Protein AF-A0A2D6ITH1-F1 (afdb_monomer)

pLDDT: mean 91.04, std 7.25, range [48.66, 96.44]

Sequence (70 aa):
MLLQAVIAGQGITLAREIIAQDELEAGRLVRPFEESILSVFQYFFVCSPEQLDESNIQAFHNWLQRELHG

Radius of gyration: 17.37 Å; Cα contacts (8 Å, |Δi|>4): 25; chains: 1; bounding box: 38×22×40 Å

Foldseek 3Di:
DVQVCVLVVVDDDDDDCVVCVVCCVVVSDDDPDPDDDDDPDDDDDDDDPVCCPPPVNVVVVVVVVVVVVD

Secondary structure (DSSP, 8-state):
-HHHHHHTTS------HHHHHHHHHTTSS----------S--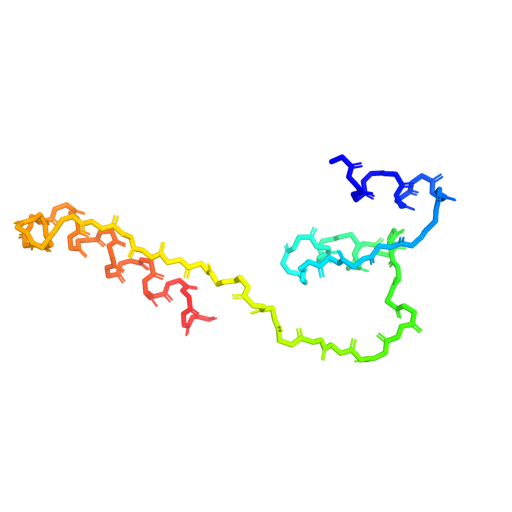------GGGTTSHHHHHHHHHHHHHHT-

Structure (mmCIF, N/CA/C/O backbone):
data_AF-A0A2D6ITH1-F1
#
_entry.id   AF-A0A2D6ITH1-F1
#
loop_
_atom_site.group_PDB
_atom_site.id
_atom_site.type_symbol
_atom_site.label_atom_id
_atom_site.label_alt_id
_atom_site.label_comp_id
_atom_site.label_asym_id
_atom_site.label_entity_id
_atom_site.label_seq_id
_atom_site.pdbx_PDB_ins_code
_atom_site.Cartn_x
_atom_site.Cartn_y
_atom_site.Cartn_z
_atom_site.occupancy
_atom_site.B_iso_or_equiv
_atom_site.auth_seq_id
_atom_site.auth_comp_id
_atom_site.auth_asym_id
_atom_site.auth_atom_id
_atom_site.pdbx_PDB_model_num
ATOM 1 N N . MET A 1 1 ? 2.053 11.891 -6.872 1.00 71.75 1 MET A N 1
ATOM 2 C CA . MET A 1 1 ? 3.223 12.591 -7.456 1.00 71.75 1 MET A CA 1
ATOM 3 C C . MET A 1 1 ? 4.410 11.651 -7.665 1.00 71.75 1 MET A C 1
ATOM 5 O O . MET A 1 1 ? 4.875 11.586 -8.789 1.00 71.75 1 MET A O 1
ATOM 9 N N . LEU A 1 2 ? 4.852 10.865 -6.670 1.00 90.75 2 LEU A N 1
ATOM 10 C CA . LEU A 1 2 ? 5.980 9.929 -6.859 1.00 90.75 2 LEU A CA 1
ATOM 11 C C . LEU A 1 2 ? 5.667 8.739 -7.780 1.00 90.75 2 LEU A C 1
ATOM 13 O O . LEU A 1 2 ? 6.471 8.420 -8.647 1.00 90.75 2 LEU A O 1
ATOM 17 N N . LEU A 1 3 ? 4.483 8.129 -7.651 1.00 92.00 3 LEU A N 1
ATOM 18 C CA . LEU A 1 3 ? 4.110 6.970 -8.474 1.00 92.00 3 LEU A CA 1
ATOM 19 C C . LEU A 1 3 ? 4.130 7.292 -9.978 1.00 92.00 3 LEU A C 1
ATOM 21 O O . LEU A 1 3 ? 4.697 6.550 -10.766 1.00 92.00 3 LEU A O 1
ATOM 25 N N . GLN A 1 4 ? 3.598 8.456 -10.359 1.00 93.50 4 GLN A N 1
ATOM 26 C CA . GLN A 1 4 ? 3.570 8.914 -11.752 1.00 93.50 4 GLN A CA 1
ATOM 27 C C . GLN A 1 4 ? 4.971 9.194 -12.318 1.00 93.50 4 GLN A C 1
ATOM 29 O O . GLN A 1 4 ? 5.223 8.906 -13.482 1.00 93.50 4 GLN A O 1
ATOM 34 N N . ALA A 1 5 ? 5.901 9.700 -11.502 1.00 95.06 5 ALA A N 1
ATOM 35 C CA . ALA A 1 5 ? 7.293 9.885 -11.915 1.00 95.06 5 ALA A CA 1
ATOM 36 C C . ALA A 1 5 ? 7.974 8.541 -12.232 1.00 95.06 5 ALA A C 1
ATOM 38 O O . ALA A 1 5 ? 8.664 8.413 -13.241 1.00 95.06 5 ALA A O 1
ATOM 39 N N . VAL A 1 6 ? 7.735 7.519 -11.403 1.00 95.88 6 VAL A N 1
ATOM 40 C CA . VAL A 1 6 ? 8.267 6.164 -11.623 1.00 95.88 6 VAL A CA 1
ATOM 41 C C . VAL A 1 6 ? 7.625 5.507 -12.847 1.00 95.88 6 VAL A C 1
ATOM 43 O O . VAL A 1 6 ? 8.346 4.940 -13.661 1.00 95.88 6 VAL A O 1
ATOM 46 N N . ILE A 1 7 ? 6.311 5.663 -13.044 1.00 94.75 7 ILE A N 1
ATOM 47 C CA . ILE A 1 7 ? 5.614 5.210 -14.264 1.00 94.75 7 ILE A CA 1
ATOM 48 C C . ILE A 1 7 ? 6.207 5.877 -15.516 1.00 94.75 7 ILE A C 1
ATOM 50 O O . ILE A 1 7 ? 6.377 5.231 -16.545 1.00 94.75 7 ILE A O 1
ATOM 54 N N . ALA A 1 8 ? 6.585 7.155 -15.429 1.00 95.88 8 ALA A N 1
ATOM 55 C CA . ALA A 1 8 ? 7.262 7.882 -16.504 1.00 95.88 8 ALA A CA 1
ATOM 56 C C . ALA A 1 8 ? 8.754 7.513 -16.674 1.00 95.88 8 ALA A C 1
ATOM 58 O O . ALA A 1 8 ? 9.458 8.159 -17.450 1.00 95.88 8 ALA A O 1
ATOM 59 N N . GLY A 1 9 ? 9.260 6.511 -15.947 1.00 94.44 9 GLY A N 1
ATOM 60 C CA . GLY A 1 9 ? 10.633 6.021 -16.069 1.00 94.44 9 GLY A CA 1
ATOM 61 C C . GLY A 1 9 ? 11.687 6.898 -15.390 1.00 94.44 9 GLY A C 1
ATOM 62 O O . GLY A 1 9 ? 12.867 6.794 -15.712 1.00 94.44 9 GLY A O 1
ATOM 63 N N . GLN A 1 10 ? 11.299 7.767 -14.452 1.00 96.00 10 GLN A N 1
ATOM 64 C CA . GLN A 1 10 ? 12.223 8.709 -13.803 1.00 96.00 10 GLN A CA 1
ATOM 65 C C . GLN A 1 10 ? 13.022 8.100 -12.635 1.00 96.00 10 GLN A C 1
ATOM 67 O O . GLN A 1 10 ? 13.768 8.815 -11.968 1.00 96.00 10 GLN A O 1
ATOM 72 N N . GLY A 1 11 ? 12.879 6.800 -12.363 1.00 94.56 11 GLY A N 1
ATOM 73 C CA . GLY A 1 11 ? 13.642 6.096 -11.332 1.00 94.56 11 GLY A CA 1
ATOM 74 C C . GLY A 1 11 ? 12.849 4.984 -10.654 1.00 94.56 11 GLY A C 1
ATOM 75 O O . GLY A 1 11 ? 11.951 4.405 -11.254 1.00 94.56 11 GLY A O 1
ATOM 76 N N . ILE A 1 12 ? 13.185 4.706 -9.391 1.00 94.81 12 ILE A N 1
ATOM 77 C CA . ILE A 1 12 ? 12.499 3.743 -8.515 1.00 94.81 12 ILE A CA 1
ATOM 78 C C . ILE A 1 12 ? 12.001 4.446 -7.246 1.00 94.81 12 ILE A C 1
ATOM 80 O O . ILE A 1 12 ? 12.519 5.496 -6.865 1.00 94.81 12 ILE A O 1
ATOM 84 N N . THR A 1 13 ? 11.007 3.873 -6.567 1.00 93.69 13 THR A N 1
ATOM 85 C CA . THR A 1 13 ? 10.502 4.407 -5.294 1.00 93.69 13 THR A CA 1
ATOM 86 C C . THR A 1 13 ? 10.108 3.291 -4.333 1.00 93.69 13 THR A C 1
ATOM 88 O O . THR A 1 13 ? 9.791 2.183 -4.760 1.00 93.69 13 THR A O 1
ATOM 91 N N . LEU A 1 14 ? 10.100 3.599 -3.036 1.00 93.12 14 LEU A N 1
ATOM 92 C CA . LEU A 1 14 ? 9.444 2.777 -2.024 1.00 93.12 14 LEU A CA 1
ATOM 93 C C . LEU A 1 14 ? 7.991 3.242 -1.907 1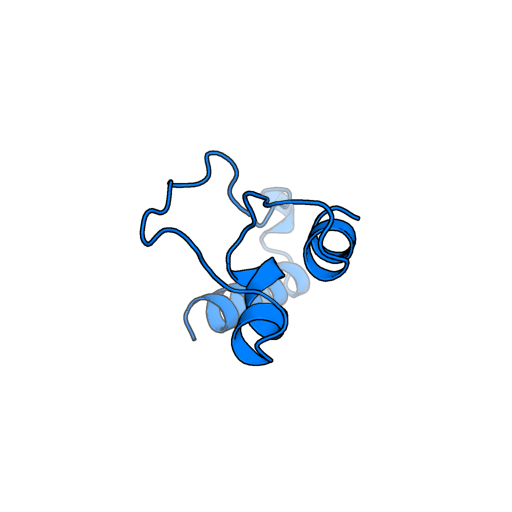.00 93.12 14 LEU A C 1
ATOM 95 O O . LEU A 1 14 ? 7.729 4.403 -1.591 1.00 93.12 14 LEU A O 1
ATOM 99 N N . ALA A 1 15 ? 7.050 2.338 -2.159 1.00 91.62 15 ALA A N 1
ATOM 100 C CA . ALA A 1 15 ? 5.620 2.616 -2.105 1.00 91.62 15 ALA A CA 1
ATOM 101 C C . ALA A 1 15 ? 4.908 1.620 -1.188 1.00 91.62 15 ALA A C 1
ATOM 103 O O . ALA A 1 15 ? 5.390 0.512 -0.9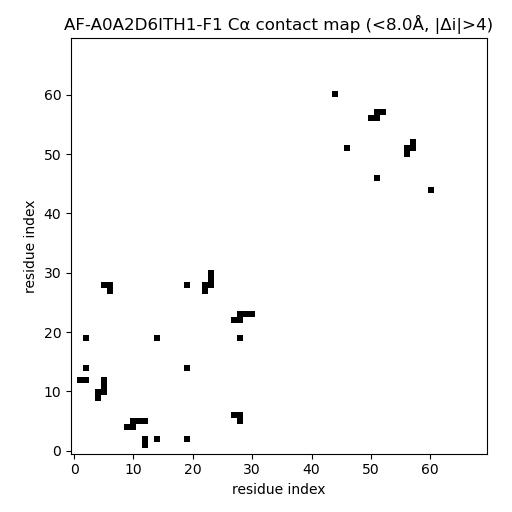54 1.00 91.62 15 ALA A O 1
ATOM 104 N N . ARG A 1 16 ? 3.735 2.015 -0.680 1.00 90.38 16 ARG A N 1
ATOM 105 C CA . ARG A 1 16 ? 2.813 1.058 -0.064 1.00 90.38 16 ARG A CA 1
ATOM 106 C C . ARG A 1 16 ? 2.222 0.191 -1.162 1.00 90.38 16 ARG A C 1
ATOM 108 O O . ARG A 1 16 ? 1.828 0.722 -2.197 1.00 90.38 16 ARG A O 1
ATOM 115 N N . GLU A 1 17 ? 2.109 -1.101 -0.894 1.00 88.06 17 GLU A N 1
ATOM 116 C CA . GLU A 1 17 ? 1.576 -2.075 -1.845 1.00 88.06 17 GLU A CA 1
ATOM 117 C C . GLU A 1 17 ? 0.200 -1.661 -2.373 1.00 88.06 17 GLU A C 1
ATOM 119 O O . GLU A 1 17 ? 0.052 -1.504 -3.577 1.00 88.06 17 GLU A O 1
ATOM 124 N N . ILE A 1 18 ? -0.727 -1.280 -1.486 1.00 88.50 18 ILE A N 1
ATOM 125 C CA . ILE A 1 18 ? -2.071 -0.799 -1.858 1.00 88.50 18 ILE A CA 1
ATOM 126 C C . ILE A 1 18 ? -2.077 0.409 -2.813 1.00 88.50 18 ILE A C 1
ATOM 128 O O . ILE A 1 18 ? -3.049 0.639 -3.517 1.00 88.50 18 ILE A O 1
ATOM 132 N N . ILE A 1 19 ? -1.007 1.210 -2.843 1.00 90.69 19 ILE A N 1
ATOM 133 C CA . ILE A 1 19 ? -0.903 2.376 -3.735 1.00 90.69 19 ILE A CA 1
ATOM 134 C C . ILE A 1 19 ? -0.334 1.973 -5.103 1.00 90.69 19 ILE A C 1
ATOM 136 O O . ILE A 1 19 ? -0.620 2.630 -6.099 1.00 90.69 19 ILE A O 1
ATOM 140 N N . ALA A 1 20 ? 0.506 0.937 -5.153 1.00 93.50 20 ALA A N 1
ATOM 141 C CA . ALA A 1 20 ? 1.179 0.488 -6.370 1.00 93.50 20 ALA A CA 1
ATOM 142 C C . ALA A 1 20 ? 0.490 -0.712 -7.040 1.00 93.50 20 ALA A C 1
ATOM 144 O O . ALA A 1 20 ? 0.820 -1.013 -8.183 1.00 93.50 20 ALA A O 1
ATOM 145 N N . GLN A 1 21 ? -0.432 -1.384 -6.347 1.00 94.00 21 GLN A N 1
ATOM 146 C CA . GLN A 1 21 ? -1.030 -2.653 -6.757 1.00 94.00 21 GLN A CA 1
ATOM 147 C C . GLN A 1 21 ? -1.630 -2.596 -8.164 1.00 94.00 21 GLN A C 1
ATOM 149 O O . GLN A 1 21 ? -1.191 -3.352 -9.023 1.00 94.00 21 GLN A O 1
ATOM 154 N N . ASP A 1 22 ? -2.520 -1.643 -8.441 1.00 94.75 22 ASP A N 1
ATOM 155 C CA . ASP A 1 22 ? -3.161 -1.508 -9.759 1.00 94.75 22 ASP A CA 1
ATOM 156 C C . ASP A 1 22 ? -2.143 -1.331 -10.900 1.00 94.75 22 ASP A C 1
ATOM 158 O O . ASP A 1 22 ? -2.316 -1.821 -12.016 1.00 94.75 22 ASP A O 1
ATOM 162 N N . GLU A 1 23 ? -1.054 -0.614 -10.627 1.00 95.50 23 GLU A N 1
ATOM 163 C CA . GLU A 1 23 ? -0.001 -0.327 -11.601 1.00 95.50 23 GLU A CA 1
ATOM 164 C C . GLU A 1 23 ? 0.923 -1.532 -11.824 1.00 95.50 23 GLU A C 1
ATOM 166 O O . GLU A 1 23 ? 1.421 -1.730 -12.937 1.00 95.50 23 GLU A O 1
ATOM 171 N N . LEU A 1 24 ? 1.139 -2.338 -10.780 1.00 94.75 24 LEU A N 1
ATOM 172 C CA . LEU A 1 24 ? 1.850 -3.615 -10.844 1.00 94.75 24 LEU A CA 1
ATOM 173 C C . LEU A 1 24 ? 1.019 -4.659 -11.603 1.00 94.75 24 LEU A C 1
ATOM 175 O O . LEU A 1 24 ? 1.540 -5.308 -12.507 1.00 94.75 24 LEU A O 1
ATOM 179 N N . GLU A 1 25 ? -0.274 -4.780 -11.295 1.00 96.31 25 GLU A N 1
ATOM 180 C CA . GLU A 1 25 ? -1.206 -5.694 -11.970 1.00 96.31 25 GLU A CA 1
ATOM 181 C C . GLU A 1 25 ? -1.363 -5.348 -13.453 1.00 96.31 25 GLU A C 1
ATOM 183 O O . GLU A 1 25 ? -1.374 -6.230 -14.311 1.00 96.31 25 GLU A O 1
ATOM 188 N N . ALA A 1 26 ? -1.406 -4.056 -13.781 1.00 96.44 26 ALA A N 1
ATOM 189 C CA . ALA A 1 26 ? -1.441 -3.601 -15.164 1.00 96.44 26 ALA A CA 1
ATOM 190 C C . ALA A 1 26 ? -0.084 -3.689 -15.893 1.00 96.44 26 ALA A C 1
ATOM 192 O O . ALA A 1 26 ? -0.000 -3.309 -17.063 1.00 96.44 26 ALA A O 1
ATOM 193 N N . GLY A 1 27 ? 0.984 -4.134 -15.220 1.00 95.50 27 GLY A N 1
ATOM 194 C CA . GLY A 1 27 ? 2.326 -4.285 -15.787 1.00 95.50 27 GLY A CA 1
ATOM 195 C C . GLY A 1 27 ? 3.033 -2.970 -16.133 1.00 95.50 27 GLY A C 1
ATOM 196 O O . GLY A 1 27 ? 4.037 -2.984 -16.845 1.00 95.50 27 GLY A O 1
ATOM 197 N N . ARG A 1 28 ? 2.523 -1.824 -15.659 1.00 95.94 28 ARG A N 1
ATOM 198 C CA . ARG A 1 28 ? 3.154 -0.504 -15.853 1.00 95.94 28 ARG A CA 1
ATOM 199 C C . ARG A 1 28 ? 4.318 -0.291 -14.895 1.00 95.94 28 ARG A C 1
ATOM 201 O O . ARG A 1 28 ? 5.260 0.428 -15.219 1.00 95.94 28 ARG A O 1
ATOM 208 N N . LEU A 1 29 ? 4.253 -0.923 -13.728 1.00 95.94 29 LEU A N 1
ATOM 209 C CA . LEU A 1 29 ? 5.341 -1.006 -12.768 1.00 95.94 29 LEU A CA 1
ATOM 210 C C . LEU A 1 29 ? 5.775 -2.455 -12.585 1.00 95.94 29 LEU A C 1
ATOM 212 O O . LEU A 1 29 ? 5.020 -3.393 -12.825 1.00 95.94 29 LEU A O 1
ATOM 216 N N . VAL A 1 30 ? 6.999 -2.622 -12.097 1.00 95.19 30 VAL A N 1
ATOM 217 C CA . VAL A 1 30 ? 7.522 -3.905 -11.628 1.00 95.19 30 VAL A CA 1
ATOM 218 C C . VAL A 1 30 ? 8.072 -3.731 -10.221 1.00 95.19 30 VAL A C 1
ATOM 220 O O . VAL A 1 30 ? 8.503 -2.638 -9.846 1.00 95.19 30 VAL A O 1
ATOM 223 N N . ARG A 1 31 ? 8.078 -4.813 -9.443 1.00 94.56 31 ARG A N 1
ATOM 224 C CA . ARG A 1 31 ? 8.727 -4.871 -8.134 1.00 94.56 31 ARG A CA 1
ATOM 225 C C . ARG A 1 31 ? 10.135 -5.457 -8.314 1.00 94.56 31 ARG A C 1
ATOM 227 O O . AR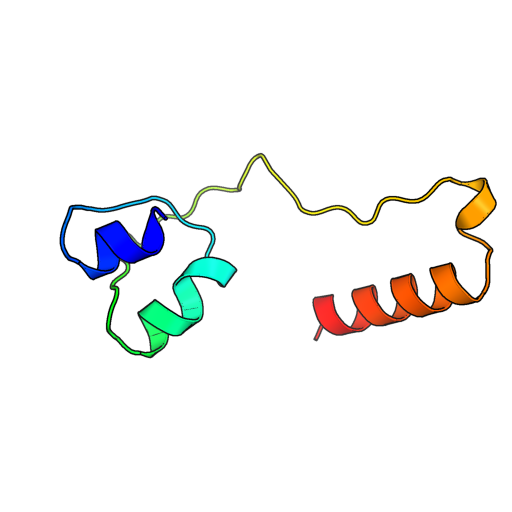G A 1 31 ? 10.249 -6.667 -8.477 1.00 94.56 31 ARG A O 1
ATOM 234 N N . PRO A 1 32 ? 11.204 -4.640 -8.308 1.00 93.31 32 PRO A N 1
ATOM 235 C CA . PRO A 1 32 ? 12.556 -5.134 -8.587 1.00 93.31 32 PRO A CA 1
ATOM 236 C C . PRO A 1 32 ? 13.173 -5.962 -7.446 1.00 93.31 32 PRO A C 1
ATOM 238 O O . PRO A 1 32 ? 14.179 -6.627 -7.672 1.00 93.31 32 PRO A O 1
ATOM 241 N N . PHE A 1 33 ? 12.596 -5.911 -6.240 1.00 92.06 33 PHE A N 1
ATOM 242 C CA . PHE A 1 33 ? 13.118 -6.522 -5.012 1.00 92.06 33 PHE A CA 1
ATOM 243 C C . PHE A 1 33 ? 11.994 -7.231 -4.250 1.00 92.06 33 PHE A C 1
ATOM 245 O O . PHE A 1 33 ? 10.927 -6.645 -4.054 1.00 92.06 33 PHE A O 1
ATOM 252 N N . GLU A 1 34 ? 12.214 -8.461 -3.791 1.00 90.88 34 GLU A N 1
ATOM 253 C CA . GLU A 1 34 ? 11.220 -9.232 -3.023 1.00 90.88 34 GLU A CA 1
ATOM 254 C C . GLU A 1 34 ? 11.101 -8.763 -1.567 1.00 90.88 34 GLU A C 1
ATOM 256 O O . GLU A 1 34 ? 10.132 -9.071 -0.875 1.00 90.88 34 GLU A O 1
ATOM 261 N N . GLU A 1 35 ? 12.055 -7.967 -1.095 1.00 92.75 35 GLU A N 1
ATOM 262 C CA . GLU A 1 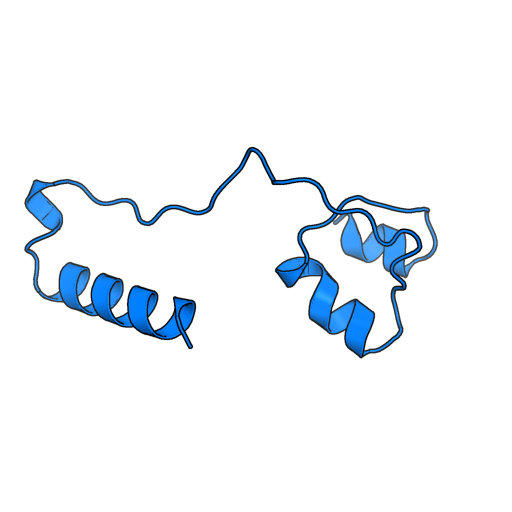35 ? 12.098 -7.458 0.262 1.00 92.75 35 GLU A CA 1
ATOM 263 C C . GLU A 1 35 ? 10.970 -6.452 0.515 1.00 92.75 35 GLU A C 1
ATOM 265 O O . GLU A 1 35 ? 10.628 -5.613 -0.323 1.00 92.75 35 GLU A O 1
ATOM 270 N N . SER A 1 36 ? 10.386 -6.529 1.706 1.00 90.44 36 SER A N 1
ATOM 271 C CA . SER A 1 36 ? 9.434 -5.551 2.225 1.00 90.44 36 SER A CA 1
ATOM 272 C C . SER A 1 36 ? 9.821 -5.189 3.647 1.00 90.44 36 SER A C 1
ATOM 274 O O . SER A 1 36 ? 10.198 -6.059 4.433 1.00 90.44 36 SER A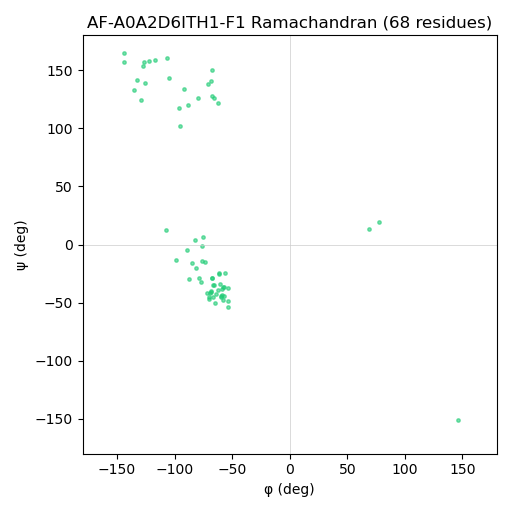 O 1
ATOM 276 N N . ILE A 1 37 ? 9.681 -3.916 3.994 1.00 88.81 37 ILE A N 1
ATOM 277 C CA . ILE A 1 37 ? 9.852 -3.443 5.366 1.00 88.81 37 ILE A CA 1
ATOM 278 C C . ILE A 1 37 ? 8.490 -3.157 5.984 1.00 88.81 37 ILE A C 1
ATOM 280 O O . ILE A 1 37 ? 7.589 -2.638 5.322 1.00 88.81 37 ILE A O 1
ATOM 284 N N . LEU A 1 38 ? 8.350 -3.458 7.275 1.00 85.44 38 LEU A N 1
ATOM 285 C CA . LEU A 1 38 ? 7.199 -2.989 8.034 1.00 85.44 38 LEU A CA 1
ATOM 286 C C . LEU A 1 38 ? 7.225 -1.463 8.053 1.00 85.44 38 LEU A C 1
ATOM 288 O O . LEU A 1 38 ? 8.192 -0.839 8.494 1.00 85.44 38 LEU A O 1
ATOM 292 N N . SER A 1 39 ? 6.150 -0.860 7.557 1.00 83.62 39 SER A N 1
ATOM 293 C CA . SER A 1 39 ? 5.995 0.584 7.624 1.00 83.62 39 SER A CA 1
ATOM 294 C C . SER A 1 39 ? 5.856 1.009 9.083 1.00 83.62 39 SER A C 1
ATOM 296 O O . SER A 1 39 ? 4.950 0.556 9.780 1.00 83.62 39 SER A O 1
ATOM 298 N N . VAL A 1 40 ? 6.698 1.950 9.516 1.00 81.81 40 VAL A N 1
ATOM 299 C CA . VAL A 1 40 ? 6.563 2.620 10.824 1.00 81.81 40 VAL A CA 1
ATOM 300 C C . VAL A 1 40 ? 5.236 3.390 10.909 1.00 81.81 40 VAL A C 1
ATOM 302 O O . VAL A 1 40 ? 4.690 3.597 11.987 1.00 81.81 40 VAL A O 1
ATOM 305 N N . PHE A 1 41 ? 4.682 3.786 9.759 1.00 79.00 41 PHE A N 1
ATOM 306 C CA . PHE A 1 41 ? 3.413 4.498 9.662 1.00 79.00 41 PHE A CA 1
ATOM 307 C C . PHE A 1 41 ? 2.256 3.538 9.377 1.00 79.00 41 PHE A C 1
ATOM 309 O O . PHE A 1 41 ? 2.204 2.935 8.295 1.00 79.00 41 PHE A O 1
ATOM 316 N N . GLN A 1 42 ? 1.311 3.459 10.308 1.00 81.56 42 GLN A N 1
ATOM 317 C CA . GLN A 1 42 ? 0.079 2.678 10.199 1.00 81.56 42 GLN A CA 1
ATOM 318 C C . GLN A 1 42 ? -1.138 3.587 9.972 1.00 81.56 42 GLN A C 1
ATOM 320 O O . GLN A 1 42 ? -1.079 4.791 10.226 1.00 81.56 42 GLN A O 1
ATOM 325 N N . TYR A 1 43 ? -2.224 3.007 9.462 1.00 84.75 43 TYR A N 1
ATOM 326 C CA . TYR A 1 43 ? -3.513 3.682 9.338 1.00 84.75 43 TYR A CA 1
ATOM 327 C C . TYR A 1 43 ? -4.347 3.404 10.587 1.00 84.75 43 TYR A C 1
ATOM 329 O O . TYR A 1 43 ? -4.438 2.259 11.020 1.00 84.75 43 TYR A O 1
ATOM 337 N N . PHE A 1 44 ? -4.958 4.446 11.150 1.00 89.06 44 PHE A N 1
ATOM 338 C CA . PHE A 1 44 ? -5.762 4.351 12.365 1.00 89.06 44 PHE A CA 1
ATOM 339 C C . PHE A 1 44 ? -7.153 4.923 12.125 1.00 89.06 44 PHE A C 1
ATOM 341 O O . PHE A 1 44 ? -7.301 5.976 11.503 1.00 89.06 44 PHE A O 1
ATOM 348 N N . PHE A 1 45 ? -8.163 4.251 12.670 1.00 91.50 45 PHE A N 1
ATOM 349 C CA . PHE A 1 45 ? -9.462 4.864 12.900 1.00 91.50 45 PHE A CA 1
ATOM 350 C C . PHE A 1 45 ? -9.378 5.710 14.175 1.00 91.50 45 PHE A C 1
ATOM 352 O O . PHE A 1 45 ? -8.953 5.208 15.215 1.00 91.50 45 PHE A O 1
ATOM 359 N N . VAL A 1 46 ? -9.743 6.991 14.093 1.00 93.75 46 VAL A N 1
ATOM 360 C CA . VAL A 1 46 ? -9.637 7.934 15.215 1.00 93.75 46 VAL A CA 1
ATOM 361 C C . VAL A 1 46 ? -10.970 8.648 15.406 1.00 93.75 46 VAL A C 1
ATOM 363 O O . VAL A 1 46 ? -11.469 9.295 14.488 1.00 93.75 46 VAL A O 1
ATOM 366 N N . CYS A 1 47 ? -11.515 8.561 16.616 1.00 93.56 47 CYS A N 1
ATOM 367 C CA . CYS A 1 47 ? -12.661 9.332 17.091 1.00 93.56 47 CYS A CA 1
ATOM 368 C C . CYS A 1 47 ? -12.458 9.673 18.574 1.00 93.56 47 CYS A C 1
ATOM 370 O O . CYS A 1 47 ? -11.594 9.080 19.230 1.00 93.56 47 CYS A O 1
ATOM 372 N N . SER A 1 48 ? -13.224 10.625 19.116 1.00 94.00 48 SER A N 1
ATOM 373 C CA . SER A 1 48 ? -13.200 10.836 20.565 1.00 94.00 48 SER A CA 1
ATOM 374 C C . SER A 1 48 ? -13.822 9.623 21.282 1.00 94.00 48 SER A C 1
ATOM 376 O O . SER A 1 48 ? -14.699 8.965 20.708 1.00 94.00 48 SER A O 1
ATOM 378 N N . PRO A 1 49 ? -13.391 9.291 22.514 1.00 89.06 49 PRO A N 1
ATOM 379 C CA . PRO A 1 49 ? -13.980 8.184 23.267 1.00 89.06 49 PRO A CA 1
ATOM 380 C C . PRO A 1 49 ? -15.490 8.340 23.469 1.00 89.06 49 PRO A C 1
ATOM 382 O O . PRO A 1 49 ? -16.224 7.364 23.382 1.00 89.06 49 PRO A O 1
ATOM 385 N N . GLU A 1 50 ? -15.960 9.570 23.682 1.00 92.50 50 GLU A N 1
ATOM 386 C CA . GLU A 1 50 ? -17.377 9.890 23.900 1.00 92.50 50 GLU A CA 1
ATOM 387 C C . GLU A 1 50 ? -18.224 9.660 22.643 1.00 92.50 50 GLU A C 1
ATOM 389 O O . GLU A 1 50 ? -19.407 9.347 22.730 1.00 92.50 50 GLU A O 1
ATOM 394 N N . GLN A 1 51 ? -17.605 9.811 21.474 1.00 92.06 51 GLN A N 1
ATOM 395 C CA . GLN A 1 51 ? -18.240 9.654 20.173 1.00 92.06 51 GLN A CA 1
ATOM 396 C C . GLN A 1 51 ? -18.272 8.203 19.694 1.00 92.06 51 GLN A C 1
ATOM 398 O O . GLN A 1 51 ? -19.022 7.875 18.775 1.00 92.06 51 GLN A O 1
ATOM 403 N N . LEU A 1 52 ? -17.475 7.318 20.301 1.00 89.44 52 LEU A N 1
ATOM 404 C CA . LEU A 1 52 ? -17.403 5.920 19.886 1.00 89.44 52 LEU A CA 1
ATOM 405 C C . LEU A 1 52 ? -18.754 5.208 20.033 1.00 89.44 52 LEU A C 1
ATOM 407 O O . LEU A 1 52 ? -19.007 4.266 19.294 1.00 89.44 52 LEU A O 1
ATOM 411 N N . ASP A 1 53 ? -19.622 5.672 20.935 1.00 90.50 53 ASP A N 1
ATOM 412 C CA . ASP A 1 53 ? -20.957 5.111 21.163 1.00 90.50 53 ASP A CA 1
ATOM 413 C C . ASP A 1 53 ? -22.062 5.726 20.290 1.00 90.50 53 ASP A C 1
ATOM 415 O O . ASP A 1 53 ? -23.202 5.254 20.296 1.00 90.50 53 ASP A O 1
ATOM 419 N N . GLU A 1 54 ? -21.751 6.748 19.487 1.00 95.94 54 GLU A N 1
ATOM 420 C CA . GLU A 1 54 ? -22.717 7.292 18.539 1.00 95.94 54 GLU A CA 1
ATOM 421 C C . GLU A 1 54 ? -23.017 6.265 17.436 1.00 95.94 54 GLU A C 1
ATOM 423 O O . GLU A 1 54 ? -22.126 5.722 16.780 1.00 95.94 54 GLU A O 1
ATOM 428 N N . SER A 1 55 ? -24.307 5.998 17.213 1.00 93.75 55 SER A N 1
ATOM 429 C CA . SER A 1 55 ? -24.768 4.919 16.322 1.00 93.75 55 SER A CA 1
ATOM 430 C C . SER A 1 55 ? -24.189 4.965 14.899 1.00 93.75 55 SER A C 1
ATOM 432 O O . SER A 1 55 ? -23.875 3.927 14.319 1.00 93.75 55 SER A O 1
ATOM 434 N N . ASN A 1 56 ? -24.010 6.159 14.335 1.00 95.50 56 ASN A N 1
ATOM 435 C CA . ASN A 1 56 ? -23.395 6.387 13.027 1.00 95.50 56 ASN A CA 1
ATOM 436 C C . ASN A 1 56 ? -21.889 6.065 13.025 1.00 95.50 56 ASN A C 1
ATOM 438 O O . ASN A 1 56 ? -21.397 5.464 12.069 1.00 95.50 56 ASN A O 1
ATOM 442 N N . ILE A 1 57 ? -21.170 6.422 14.090 1.00 95.75 57 ILE A N 1
ATOM 443 C CA . ILE A 1 57 ? -19.733 6.171 14.243 1.00 95.75 57 ILE A CA 1
ATOM 444 C C . ILE A 1 57 ? -19.484 4.678 14.450 1.00 95.75 57 ILE A C 1
ATOM 446 O O . ILE A 1 57 ? -18.650 4.105 13.747 1.00 95.75 57 ILE A O 1
ATOM 450 N N . GLN A 1 58 ? -20.264 4.015 15.311 1.00 95.31 58 GLN A N 1
ATOM 451 C CA . GLN A 1 58 ? -20.201 2.559 15.468 1.00 95.31 58 GLN A CA 1
ATOM 452 C C . GLN A 1 58 ? -20.506 1.826 14.164 1.00 95.31 58 GLN A C 1
ATOM 454 O O . GLN A 1 58 ? -19.799 0.884 13.806 1.00 95.31 58 GLN A O 1
ATOM 459 N N . ALA A 1 59 ? -21.542 2.249 13.433 1.00 95.25 59 ALA A N 1
ATOM 460 C CA . ALA A 1 59 ? -21.901 1.629 12.164 1.00 95.25 59 ALA A CA 1
ATOM 461 C C . ALA A 1 59 ? -20.751 1.714 11.150 1.00 95.25 59 ALA A C 1
ATOM 463 O O . ALA A 1 59 ? -20.413 0.705 10.525 1.00 95.25 59 ALA A O 1
ATOM 464 N N . PHE A 1 60 ? -20.117 2.884 11.024 1.00 95.31 60 PHE A N 1
ATOM 465 C CA . PHE A 1 60 ? -18.972 3.066 10.137 1.00 95.31 60 PHE A CA 1
ATOM 466 C C . PHE A 1 60 ? -17.748 2.273 10.602 1.00 95.31 60 PHE A C 1
ATOM 468 O O . PHE A 1 60 ? -17.139 1.585 9.788 1.00 95.31 60 PHE A O 1
ATOM 475 N N . HIS A 1 61 ? -17.419 2.300 11.896 1.00 93.88 61 HIS A N 1
ATOM 476 C CA . HIS A 1 61 ? -16.313 1.520 12.449 1.00 93.88 61 HIS A CA 1
ATOM 477 C C . HIS A 1 61 ? -16.497 0.019 12.182 1.00 93.88 61 HIS A C 1
ATOM 479 O O . HIS A 1 61 ? -15.600 -0.633 11.656 1.00 93.88 61 HIS A O 1
ATOM 485 N N . ASN A 1 62 ? -17.684 -0.525 12.456 1.00 93.81 62 ASN A N 1
ATOM 486 C CA . ASN A 1 62 ? -17.987 -1.939 12.232 1.00 93.81 62 ASN A CA 1
ATOM 487 C C . ASN A 1 62 ? -18.002 -2.310 10.746 1.00 93.81 62 ASN A C 1
ATOM 489 O O . ASN A 1 62 ? -17.637 -3.425 10.377 1.00 93.81 62 ASN A O 1
ATOM 493 N N . TRP A 1 63 ? -18.445 -1.404 9.873 1.00 95.25 63 TRP A N 1
ATOM 494 C CA . TRP A 1 63 ? -18.314 -1.595 8.433 1.00 95.25 63 TRP A CA 1
ATOM 495 C C . TRP A 1 63 ? -16.843 -1.618 8.007 1.00 95.25 63 TRP A C 1
ATOM 497 O O . TRP A 1 63 ? -16.428 -2.591 7.389 1.00 95.25 63 TRP A O 1
ATOM 507 N N . LEU A 1 64 ? -16.044 -0.635 8.427 1.00 94.12 64 LEU A N 1
ATOM 508 C CA . LEU A 1 64 ? -14.621 -0.549 8.103 1.00 94.12 64 LEU A CA 1
ATOM 509 C C . LEU A 1 64 ? -13.863 -1.806 8.553 1.00 94.12 64 LEU A C 1
ATOM 511 O O . LEU A 1 64 ? -13.086 -2.363 7.788 1.00 94.12 64 LEU A O 1
ATOM 515 N N . GLN A 1 65 ? -14.132 -2.300 9.765 1.00 91.81 65 GLN A N 1
ATOM 516 C CA . GLN A 1 65 ? -13.540 -3.545 10.262 1.00 91.81 65 GLN A CA 1
ATOM 517 C C . GLN A 1 65 ? -13.895 -4.758 9.390 1.00 91.81 65 GLN A C 1
ATOM 519 O O . GLN A 1 65 ? -13.067 -5.651 9.248 1.00 91.81 65 GLN A O 1
ATOM 524 N N . ARG A 1 66 ? -15.092 -4.813 8.791 1.00 94.12 66 ARG A N 1
ATOM 525 C CA . ARG A 1 66 ? -15.465 -5.909 7.881 1.00 94.12 66 ARG A CA 1
ATOM 526 C C . ARG A 1 66 ? -14.732 -5.827 6.547 1.00 94.12 66 ARG A C 1
ATOM 528 O O . ARG A 1 66 ? -14.273 -6.856 6.077 1.00 94.12 66 ARG A O 1
ATOM 535 N N . GLU A 1 67 ? -14.589 -4.633 5.976 1.00 91.31 67 GLU A N 1
ATOM 536 C CA . GLU A 1 67 ? -13.864 -4.441 4.709 1.00 91.31 67 GLU A CA 1
ATOM 537 C C . GLU A 1 67 ? -12.356 -4.719 4.849 1.00 91.31 67 GLU A C 1
ATOM 539 O O . GLU A 1 67 ? -11.717 -5.131 3.890 1.00 91.31 67 GLU A O 1
ATOM 544 N N . LEU A 1 68 ? -11.776 -4.510 6.040 1.00 84.38 68 LEU A N 1
ATOM 545 C CA . LEU A 1 68 ? -10.346 -4.741 6.294 1.00 84.38 68 LEU A CA 1
ATOM 546 C C . LEU A 1 68 ? -9.979 -6.209 6.574 1.00 84.38 68 LEU A C 1
ATOM 548 O O . LEU A 1 68 ? -8.807 -6.560 6.465 1.00 84.38 68 LEU A O 1
ATOM 552 N N . HIS A 1 69 ? -10.944 -7.046 6.966 1.00 71.00 69 HIS A N 1
ATOM 553 C CA . HIS A 1 69 ? -10.745 -8.481 7.227 1.00 71.00 69 HIS A CA 1
ATOM 554 C C . HIS A 1 69 ? -11.360 -9.378 6.133 1.00 71.00 69 HIS A C 1
ATOM 556 O O . HIS A 1 69 ? -11.526 -10.580 6.360 1.00 71.00 69 HIS A O 1
ATOM 562 N N . GLY A 1 70 ? -11.745 -8.786 4.996 1.00 48.66 70 GLY A N 1
ATOM 563 C CA . GLY A 1 70 ? -12.274 -9.473 3.815 1.00 48.66 70 GLY A CA 1
ATOM 564 C C . GLY A 1 70 ? -11.193 -9.943 2.855 1.00 48.66 70 GLY A C 1
ATOM 565 O O . GLY A 1 70 ? -10.124 -9.296 2.802 1.00 48.66 70 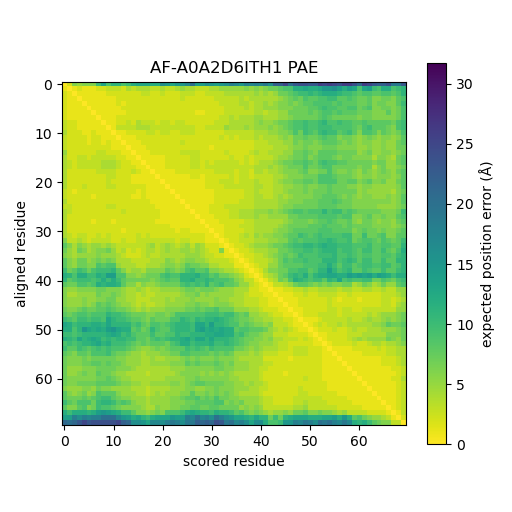GLY A O 1
#

Mean predicted aligned error: 5.36 Å

Solvent-accessible surface area (backbone atoms only — not comparable to full-atom values): 4754 Å² total; per-residue (Å²): 114,68,68,61,42,37,63,71,66,73,57,84,82,91,74,58,62,90,78,44,42,72,41,41,75,70,63,66,41,80,81,94,62,92,78,81,77,87,67,90,76,78,90,78,92,84,75,57,80,84,49,55,76,38,69,71,50,38,50,50,51,56,48,52,56,50,67,71,74,104

=== Feature glossary ===
Legend for the data blocks above and below:

— What the protein is —

The amino-acid sequence is the protein's primary structure: the linear order of residues from the N-terminus to the C-terminus, written in one-letter code. Everything else here — the 3D coordinates, the secon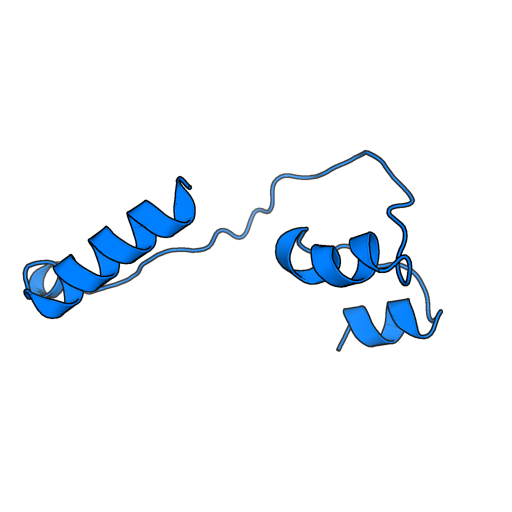dary structure, the domain annotations — is ultimately a consequence of this string.

Database cross-references. InterPro integrates a dozen domain/family signature databases into unified entries with residue-range hits. GO terms attach function/process/location labels with evidence codes. CATH codes position the fold in a four-level structural taxonomy. Organism is the NCBI-taxonomy species name.

— Where its atoms are —

The mmCIF block holds the 3D Cartesian coordinates of each backbone atom (N, Cα, C, O) in ångströms. mmCIF is the PDB's canonical archive format — a tagged-loop text representation of the atomic model.

The six renders are orthographic views along the three Cartesian axes in both directions. Representation (cartoon, sticks, or surface) and color scheme (sequence-rainbow or by-chain) vary across proteins so the training set covers all the common visualization conventions.

— Local backbone conformation —

Secondary structure is the local, repeating backbone conformation. DSSP classifies it into eight states by reading the hydrogen-bond network: three helix types (H, G, I), two β types (E, B), two non-regular types (T, S), and unstructured coil (-).

SS3 is a coarse helix/strand/coil call (letters a/b/c) made by the P-SEA algorithm from inter-Cα distances and dihedrals. It is less detailed than DSSP but needs only Cα positions.

Backbone dihedral angles. Every residue except chain termini has a φ (preceding-C → N → Cα → C) and a ψ (N → Cα → C → next-N). They are reported in degrees following the IUPAC sign convention. Secondary structure is essentially a statement about which (φ, ψ) basin each residue occupies.

— Global shape and packing —

The geometric summary reports three shape descriptors. Rg (radius of gyration) measures how spread out the Cα atoms are about their centre of mass; compact globular proteins have small Rg, elongated or unfolded ones large. Cα contacts (<8 Å, |i−j|>4) count long-range residue pairs in spatial proximity — high for tightly packed folds, near zero for rods or random coil. The bounding-box extents give the protein's footprint along x, y, z in Å.

Solvent accessibility: the surface area of each residue that a 1.4 Å water probe can touch, in Å². When only backbone atoms are present the absolute values are lower than full-atom SASA (side chains contribute most of the area) and are flagged as backbone-only.

Plot images: a contact map (which residues are close in 3D, as an N×N binary image), a Ramachandran scatter (backbone torsion angles, revealing s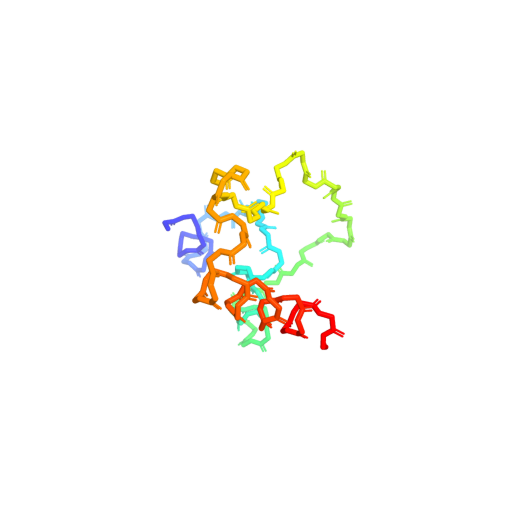econdary-structure composition at a glance), and — for AlphaFold structures — a PAE heatmap (pairwise prediction confidence).

— Structural neighborhood —

Foldseek's 3Di representation compresses backbone geometry into a per-residue letter drawn from a learned twenty-state alphabet. It captures the tertiary interaction pattern around each residue — which residues are packed against it in space, regardless of where they are in sequence.

Structural nearest neighbors (via Foldseek easy-search vs the PDB). Reported per hit: target PDB id, E-value, and alignment TM-score. A TM-score above ~0.5 is the conventional threshold for 'same fold'.

— Confidence and disorder —

pLDDT (predicted Local Distance Difference Test) is AlphaFold's per-residue confidence score, ranging from 0 to 100. Values above 90 indicate high confidence (typically well-packed cores); 70–90 is confident; 50–70 low confidence; below 50 usually means the region is disordered or the prediction is unreliable there. AlphaFold stores pLDDT in the mmCIF B-factor column.

For experimental (PDB) structures, the B-factor (temperature factor) quantifies the positional spread of each atom in the crystal — a combination of thermal vibration and static disorder — in units of Å². High B-factors mark flexible loops or poorly resolved regions; low B-factors mark the rigid, well-ordered core.

Predicted Aligned Error (PAE) is an AlphaFold confidence matrix: entry (i, j) is the expected error in the position of residue j, in ångströms, when the prediction is superimposed on the true structure at residue i. Low PAE within a block of residues means that block is internally rigid and well-predicted; high PAE between two blocks means their relative placement is uncertain even if each block individually is confident.